Protein AF-A0A968SWP3-F1 (afdb_monomer_lite)

Secondary structure (DSSP, 8-state):
-HHHHHHHHHHHHHHHHHHHHHHHHT-TTS-HHHHHHHHHHHHHHHHHHHHHHHHHTTSS-HHHHHHHHHHHHHHHHHHHHHHHHHHHT--

Structure (mmCIF, N/CA/C/O backbone):
data_AF-A0A968SWP3-F1
#
_entry.id   AF-A0A968SWP3-F1
#
loop_
_atom_site.group_PDB
_atom_site.id
_atom_site.type_symbol
_atom_site.label_atom_id
_atom_site.label_alt_id
_atom_site.label_comp_id
_atom_site.label_asym_id
_atom_site.label_entity_id
_atom_site.label_seq_id
_atom_site.pdbx_PDB_ins_code
_atom_site.Cartn_x
_atom_site.Cartn_y
_atom_site.Cartn_z
_atom_site.occupancy
_atom_site.B_iso_or_equiv
_atom_site.auth_seq_id
_atom_site.auth_comp_id
_atom_site.auth_asym_id
_atom_site.auth_atom_id
_atom_site.pdbx_PDB_model_num
ATOM 1 N N . MET A 1 1 ? 20.938 11.803 -13.374 1.00 62.78 1 MET A N 1
ATOM 2 C CA . MET A 1 1 ? 19.687 12.517 -13.023 1.00 62.78 1 MET A CA 1
ATOM 3 C C . MET A 1 1 ? 18.479 11.587 -13.027 1.00 62.78 1 MET A C 1
ATOM 5 O O . MET A 1 1 ? 17.642 11.720 -12.150 1.00 62.78 1 MET A O 1
ATOM 9 N N . GLU A 1 2 ? 18.428 10.602 -13.923 1.00 64.69 2 GLU A N 1
ATOM 10 C CA . GLU A 1 2 ? 17.349 9.605 -14.006 1.00 64.69 2 GLU A CA 1
ATOM 11 C C . GLU A 1 2 ? 17.096 8.781 -12.734 1.00 64.69 2 GLU A C 1
ATOM 13 O O . GLU A 1 2 ? 15.971 8.747 -12.255 1.00 64.69 2 GLU A O 1
ATOM 18 N N . GLN A 1 3 ? 18.137 8.237 -12.096 1.00 67.12 3 GLN A N 1
ATOM 19 C CA . GLN A 1 3 ? 17.978 7.474 -10.844 1.00 67.12 3 GLN A CA 1
ATOM 20 C C . GLN A 1 3 ? 17.348 8.289 -9.699 1.00 67.12 3 GLN A C 1
ATOM 22 O O . GLN A 1 3 ? 16.648 7.741 -8.852 1.00 67.12 3 GLN A O 1
ATOM 27 N N . LEU A 1 4 ? 17.580 9.607 -9.672 1.00 71.75 4 LEU A N 1
ATOM 28 C CA . LEU A 1 4 ? 17.002 10.499 -8.662 1.00 71.75 4 LEU A CA 1
ATOM 29 C C . LEU A 1 4 ? 15.496 10.693 -8.879 1.00 71.75 4 LEU A C 1
ATOM 31 O O . LEU A 1 4 ? 14.746 10.843 -7.918 1.00 71.75 4 LEU A O 1
ATOM 35 N N . GLN A 1 5 ? 15.068 10.689 -10.141 1.00 75.38 5 GLN A N 1
ATOM 36 C CA . GLN A 1 5 ? 13.669 10.814 -10.530 1.00 75.38 5 GLN A CA 1
ATOM 37 C C . GLN A 1 5 ? 12.893 9.517 -10.264 1.00 75.38 5 GLN A C 1
ATOM 39 O O . GLN A 1 5 ? 11.733 9.554 -9.862 1.00 75.38 5 GLN A O 1
ATOM 44 N N . ASP A 1 6 ? 13.545 8.368 -10.415 1.00 71.00 6 ASP A N 1
ATOM 45 C CA . ASP A 1 6 ? 12.930 7.071 -10.118 1.00 71.00 6 ASP A CA 1
ATOM 46 C C . ASP A 1 6 ? 12.722 6.892 -8.615 1.00 71.00 6 ASP A C 1
ATOM 48 O O . ASP A 1 6 ? 11.643 6.507 -8.161 1.00 71.00 6 ASP A O 1
ATOM 52 N N . LEU A 1 7 ? 13.724 7.283 -7.824 1.00 78.38 7 LEU A N 1
ATOM 53 C CA . LEU A 1 7 ? 13.612 7.295 -6.371 1.00 78.38 7 LEU A CA 1
ATOM 54 C C . LEU A 1 7 ? 12.552 8.294 -5.884 1.00 78.38 7 LEU A C 1
ATOM 56 O O . LEU A 1 7 ? 11.851 8.013 -4.911 1.00 78.38 7 LEU A O 1
ATOM 60 N N . SER A 1 8 ? 12.402 9.444 -6.550 1.00 83.44 8 SER A N 1
ATOM 61 C CA . SER A 1 8 ? 11.413 10.446 -6.147 1.00 83.44 8 SER A CA 1
ATOM 62 C C . SER A 1 8 ? 9.980 9.984 -6.403 1.00 83.44 8 SER A C 1
ATOM 64 O O . SER A 1 8 ? 9.122 10.227 -5.560 1.00 83.44 8 SER A O 1
ATOM 66 N N . MET A 1 9 ? 9.715 9.250 -7.486 1.00 80.69 9 MET A N 1
ATOM 67 C CA . MET A 1 9 ? 8.391 8.677 -7.761 1.00 80.69 9 MET A CA 1
ATOM 68 C C . MET A 1 9 ? 8.004 7.597 -6.745 1.00 80.69 9 MET A C 1
ATOM 70 O O . MET A 1 9 ? 6.878 7.586 -6.245 1.00 80.69 9 MET A O 1
ATOM 74 N N . VAL A 1 10 ? 8.956 6.740 -6.362 1.00 83.88 10 VAL A N 1
ATOM 75 C CA . VAL A 1 10 ? 8.757 5.770 -5.272 1.00 83.88 10 VAL A CA 1
ATOM 76 C C . VAL A 1 10 ? 8.507 6.489 -3.945 1.00 83.88 10 VAL A C 1
ATOM 78 O O . VAL A 1 10 ? 7.597 6.120 -3.203 1.00 83.88 10 VAL A O 1
ATOM 81 N N . ALA A 1 11 ? 9.259 7.553 -3.653 1.00 84.75 11 ALA A N 1
ATOM 82 C CA . ALA A 1 11 ? 9.043 8.356 -2.455 1.00 84.75 11 ALA A CA 1
ATOM 83 C C . ALA A 1 11 ? 7.656 9.017 -2.456 1.00 84.75 11 ALA A C 1
ATOM 85 O O . ALA A 1 11 ? 6.958 8.961 -1.447 1.00 84.75 11 ALA A O 1
ATOM 86 N N . VAL A 1 12 ? 7.215 9.578 -3.586 1.00 88.06 12 VAL A N 1
ATOM 87 C CA . VAL A 1 12 ? 5.873 10.160 -3.745 1.00 88.06 12 VAL A CA 1
ATOM 88 C C . VAL A 1 12 ? 4.792 9.111 -3.511 1.00 88.06 12 VAL A C 1
ATOM 90 O O . VAL A 1 12 ? 3.829 9.397 -2.806 1.00 88.06 12 VAL A O 1
ATOM 93 N N . ALA A 1 13 ? 4.963 7.891 -4.025 1.00 87.50 13 ALA A N 1
ATOM 94 C CA . ALA A 1 13 ? 4.030 6.799 -3.772 1.00 87.50 13 ALA A CA 1
ATOM 95 C C . ALA A 1 13 ? 3.912 6.471 -2.275 1.00 87.50 13 ALA A C 1
ATOM 97 O O . ALA A 1 13 ? 2.807 6.373 -1.742 1.00 87.50 13 ALA A O 1
ATOM 98 N N . ILE A 1 14 ? 5.043 6.367 -1.575 1.00 87.38 14 ILE A N 1
ATOM 99 C CA . ILE A 1 14 ? 5.069 6.067 -0.137 1.00 87.38 14 ILE A CA 1
ATOM 100 C C . ILE A 1 14 ? 4.465 7.217 0.679 1.00 87.38 14 ILE A C 1
ATOM 102 O O . ILE A 1 14 ? 3.633 6.979 1.555 1.00 87.38 14 ILE A O 1
ATOM 106 N N . VAL A 1 15 ? 4.855 8.462 0.394 1.00 91.06 15 VAL A N 1
ATOM 107 C CA . VAL A 1 15 ? 4.349 9.648 1.102 1.00 91.06 15 VAL A CA 1
ATOM 108 C C . VAL A 1 15 ? 2.859 9.848 0.838 1.00 91.06 15 VAL A C 1
ATOM 110 O O . VAL A 1 15 ? 2.104 10.115 1.772 1.00 91.06 15 VAL A O 1
ATOM 113 N N . GLY A 1 16 ? 2.415 9.676 -0.406 1.00 89.44 16 GLY A N 1
ATOM 114 C CA . GLY A 1 16 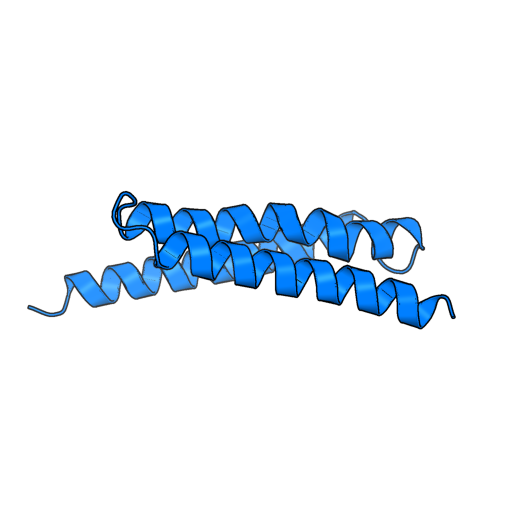? 1.010 9.774 -0.784 1.00 89.44 16 GLY A CA 1
ATOM 115 C C . GLY A 1 16 ? 0.150 8.725 -0.084 1.00 89.44 16 GLY A C 1
ATOM 116 O O . GLY A 1 16 ? -0.911 9.044 0.466 1.00 89.44 16 GLY A O 1
ATOM 117 N N . TRP A 1 17 ? 0.642 7.487 -0.015 1.00 92.44 17 TRP A N 1
ATOM 118 C CA . TRP A 1 17 ? -0.006 6.431 0.753 1.00 92.44 17 TRP A CA 1
ATOM 119 C C . TRP A 1 17 ? -0.081 6.781 2.240 1.00 92.44 17 TRP A C 1
ATOM 121 O O . TRP A 1 17 ? -1.172 6.772 2.808 1.00 92.44 17 TRP A O 1
ATOM 131 N N . ALA A 1 18 ? 1.031 7.182 2.859 1.00 89.12 18 ALA A N 1
ATOM 132 C CA . ALA A 1 18 ? 1.068 7.555 4.272 1.00 89.12 18 ALA A CA 1
ATOM 133 C C . ALA A 1 18 ? 0.107 8.713 4.600 1.00 89.12 18 ALA A C 1
ATOM 135 O O . ALA A 1 18 ? -0.619 8.655 5.592 1.00 89.12 18 ALA A O 1
ATOM 136 N N . ALA A 1 19 ? 0.037 9.733 3.741 1.00 90.25 19 ALA A N 1
ATOM 137 C CA . ALA A 1 19 ? -0.910 10.834 3.889 1.00 90.25 19 ALA A CA 1
ATOM 138 C C . ALA A 1 19 ? -2.369 10.351 3.814 1.00 90.25 19 ALA A C 1
ATOM 140 O O . ALA A 1 19 ? -3.202 10.765 4.621 1.00 90.25 19 ALA A O 1
ATOM 141 N N . THR A 1 20 ? -2.669 9.429 2.893 1.00 89.88 20 THR A N 1
ATOM 142 C CA . THR A 1 20 ? -4.006 8.827 2.757 1.00 89.88 20 THR A CA 1
ATOM 143 C C . THR A 1 20 ? -4.379 8.022 4.004 1.00 89.88 20 THR A C 1
ATOM 145 O O . THR A 1 20 ? -5.501 8.125 4.495 1.00 89.88 20 THR A O 1
ATOM 148 N N . VAL A 1 21 ? -3.429 7.264 4.559 1.00 89.44 21 VAL A N 1
ATOM 149 C CA . VAL A 1 21 ? -3.609 6.500 5.802 1.00 89.44 21 VAL A CA 1
ATOM 150 C C . VAL A 1 21 ? -3.906 7.421 6.982 1.00 89.44 21 VAL A C 1
ATOM 152 O O . VAL A 1 21 ? -4.857 7.175 7.721 1.00 89.44 21 VAL A O 1
ATOM 155 N N . LEU A 1 22 ? -3.139 8.502 7.149 1.00 88.75 22 LEU A N 1
ATOM 156 C CA . LEU A 1 22 ? -3.368 9.476 8.220 1.00 88.75 22 LEU A CA 1
ATOM 157 C C . LEU A 1 22 ? -4.746 10.139 8.097 1.00 88.75 22 LEU A C 1
ATOM 159 O O . LEU A 1 22 ? -5.456 10.270 9.094 1.00 88.75 22 LEU A O 1
ATOM 163 N N . ALA A 1 23 ? -5.151 10.499 6.877 1.00 89.00 23 ALA A N 1
ATOM 164 C 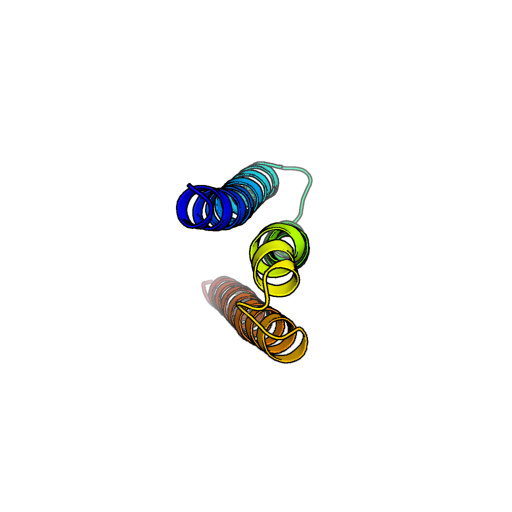CA . ALA A 1 23 ? -6.473 11.060 6.617 1.00 89.00 23 ALA A CA 1
ATOM 165 C C . ALA A 1 23 ? -7.603 10.057 6.916 1.00 89.00 23 ALA A C 1
ATOM 167 O O . ALA A 1 23 ? -8.627 10.440 7.481 1.00 89.00 23 ALA A O 1
ATOM 168 N N . ALA A 1 24 ? -7.418 8.778 6.577 1.00 87.62 24 ALA A N 1
ATOM 169 C CA . ALA A 1 24 ? -8.395 7.727 6.851 1.00 87.62 24 ALA A CA 1
ATOM 170 C C . ALA A 1 24 ? -8.550 7.468 8.358 1.00 87.62 24 ALA A C 1
ATOM 172 O O . ALA A 1 24 ? -9.674 7.429 8.854 1.00 87.62 24 ALA A O 1
ATOM 173 N N . LEU A 1 25 ? -7.439 7.352 9.095 1.00 84.19 25 LEU A N 1
ATOM 174 C CA . LEU A 1 25 ? -7.441 7.118 10.546 1.00 84.19 25 LEU A CA 1
ATOM 175 C C . LEU A 1 25 ? -8.031 8.295 11.338 1.00 84.19 25 LEU A C 1
ATOM 177 O O . LEU A 1 25 ? -8.662 8.093 12.373 1.00 84.19 25 LEU A O 1
ATOM 181 N N . GLY A 1 26 ? -7.845 9.525 10.853 1.00 82.12 26 GLY A N 1
ATOM 182 C CA . GLY A 1 26 ? -8.374 10.734 11.488 1.00 82.12 26 GLY A CA 1
ATOM 183 C C . GLY A 1 26 ? -9.857 11.006 11.222 1.00 82.12 26 GLY A C 1
ATOM 184 O O . GLY A 1 26 ? -10.393 11.976 11.755 1.00 82.12 26 GLY A O 1
ATOM 185 N N . ASN A 1 27 ? -10.532 10.200 10.396 1.00 85.62 27 ASN A N 1
ATOM 186 C CA . ASN A 1 27 ? -11.906 10.474 9.991 1.00 85.62 27 ASN A CA 1
ATOM 187 C C . ASN A 1 27 ? -12.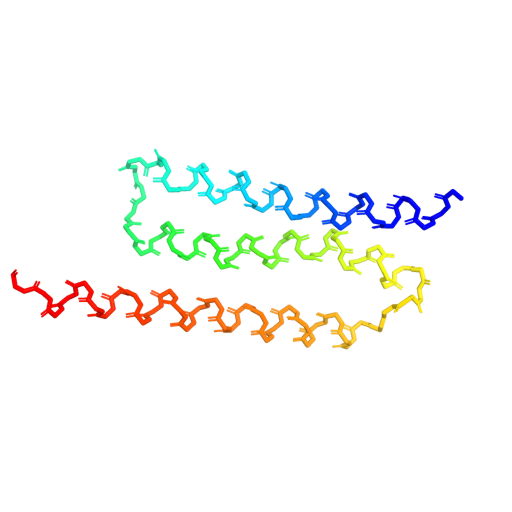923 9.776 10.918 1.00 85.62 27 ASN A C 1
ATOM 189 O O . ASN A 1 27 ? -13.047 8.548 10.875 1.00 85.62 27 ASN A O 1
ATOM 193 N N . PRO A 1 28 ? -13.719 10.538 11.696 1.00 80.94 28 PRO A N 1
ATOM 194 C CA . PRO A 1 28 ? -14.673 9.983 12.657 1.00 80.94 28 PRO A CA 1
ATOM 195 C C . PRO A 1 28 ? -15.905 9.338 12.005 1.00 80.94 28 PRO A C 1
ATOM 197 O O . PRO A 1 28 ? -16.709 8.725 12.700 1.00 80.94 28 PRO A O 1
ATOM 200 N N . ARG A 1 29 ? -16.095 9.493 10.687 1.00 85.12 29 ARG A N 1
ATOM 201 C CA . ARG A 1 29 ? -17.224 8.900 9.952 1.00 85.12 29 ARG A CA 1
ATOM 202 C C . ARG A 1 29 ? -16.964 7.469 9.478 1.00 85.12 29 ARG A C 1
ATOM 204 O O . ARG A 1 29 ? -17.905 6.813 9.044 1.00 85.12 29 ARG A O 1
ATOM 211 N N . LEU A 1 30 ? -15.714 7.010 9.510 1.00 82.56 30 LEU A N 1
ATOM 212 C CA . LEU A 1 30 ? -15.324 5.674 9.062 1.00 82.56 30 LEU A CA 1
ATOM 213 C C . LEU A 1 30 ? -15.284 4.717 10.252 1.00 82.56 30 LEU A C 1
ATOM 215 O O . LEU A 1 30 ? -14.779 5.067 11.318 1.00 82.56 30 LEU A O 1
ATOM 219 N N . THR A 1 31 ? -15.792 3.498 10.070 1.00 85.06 31 THR A N 1
ATOM 220 C CA . THR A 1 31 ? -15.626 2.452 11.086 1.00 85.06 31 THR A CA 1
ATOM 221 C C . THR A 1 31 ? -14.162 2.009 11.156 1.00 85.06 31 THR A C 1
ATOM 223 O O . THR A 1 31 ? -13.432 2.117 10.170 1.00 85.06 31 THR A O 1
ATOM 226 N N . ASP A 1 32 ? -13.728 1.444 12.291 1.00 83.44 32 ASP A N 1
ATOM 227 C CA . ASP A 1 32 ? -12.378 0.866 12.442 1.00 83.44 32 ASP A CA 1
ATOM 228 C C . ASP A 1 32 ? -12.045 -0.106 11.289 1.00 83.44 32 ASP A C 1
ATOM 230 O O . ASP A 1 32 ? -10.904 -0.176 10.832 1.00 83.44 32 ASP A O 1
ATOM 234 N N . THR A 1 33 ? -13.039 -0.859 10.807 1.00 82.56 33 THR A N 1
ATOM 235 C CA . THR A 1 33 ? -12.895 -1.793 9.684 1.00 82.56 33 THR A CA 1
ATOM 236 C C . THR A 1 33 ? -12.724 -1.069 8.351 1.00 82.56 33 THR A C 1
ATOM 238 O O . THR A 1 33 ? -11.855 -1.458 7.571 1.00 82.56 33 THR A O 1
ATOM 241 N N . ASP A 1 34 ? -13.484 -0.002 8.101 1.00 84.56 34 ASP A N 1
ATOM 242 C CA . ASP A 1 34 ? -13.381 0.767 6.857 1.00 84.56 34 ASP A CA 1
ATOM 243 C C . ASP A 1 34 ? -12.060 1.536 6.774 1.00 84.56 34 ASP A C 1
ATOM 245 O O . ASP A 1 34 ? -11.417 1.540 5.726 1.00 84.56 34 ASP A O 1
ATOM 249 N N . GLN A 1 35 ? -11.603 2.127 7.886 1.00 85.88 35 GLN A N 1
ATOM 250 C CA . GLN A 1 35 ? -10.298 2.795 7.956 1.00 85.88 35 GLN A CA 1
ATOM 251 C C . GLN A 1 35 ? -9.172 1.819 7.598 1.00 85.88 35 GLN A C 1
ATOM 253 O O . GLN A 1 35 ? -8.314 2.105 6.766 1.00 85.88 35 GLN A O 1
ATOM 258 N N . ARG A 1 36 ? -9.215 0.622 8.186 1.00 83.88 36 ARG A N 1
ATOM 259 C CA . ARG A 1 36 ? -8.283 -0.480 7.928 1.00 83.88 36 ARG A CA 1
ATOM 260 C C . ARG A 1 36 ? -8.31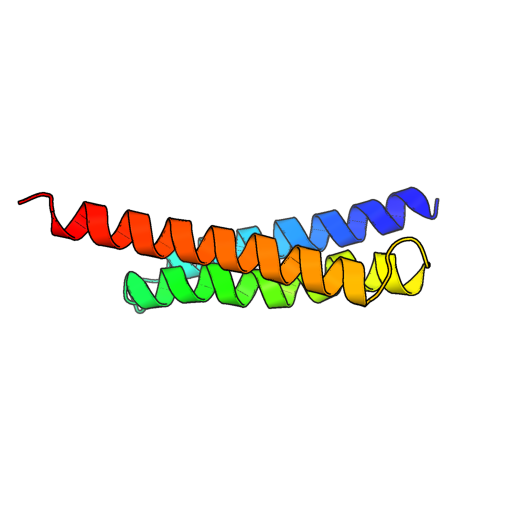4 -0.966 6.479 1.00 83.88 36 ARG A C 1
ATOM 262 O O . ARG A 1 36 ? -7.255 -1.191 5.896 1.00 83.88 36 ARG A O 1
ATOM 269 N N . ALA A 1 37 ? -9.501 -1.114 5.895 1.00 85.25 37 ALA A N 1
ATOM 270 C CA . ALA A 1 37 ? -9.652 -1.466 4.486 1.00 85.25 37 ALA A CA 1
ATOM 271 C C . ALA A 1 37 ? -9.055 -0.376 3.581 1.00 85.25 37 ALA A C 1
ATOM 273 O O . ALA A 1 37 ? -8.322 -0.690 2.645 1.00 85.25 37 ALA A O 1
ATOM 274 N N . MET A 1 38 ? -9.268 0.902 3.914 1.00 88.75 38 MET A N 1
ATOM 275 C CA . MET A 1 38 ? -8.666 2.038 3.212 1.00 88.75 38 MET A CA 1
ATOM 276 C C . MET A 1 38 ? -7.135 1.992 3.208 1.00 88.75 38 MET A C 1
ATOM 278 O O . MET A 1 38 ? -6.533 2.297 2.179 1.00 88.75 38 MET A O 1
ATOM 282 N N . VAL A 1 39 ? -6.490 1.573 4.303 1.00 87.88 39 VAL A N 1
ATOM 283 C CA . VAL A 1 39 ? -5.021 1.425 4.362 1.00 87.88 39 VAL A CA 1
ATOM 284 C C . VAL A 1 39 ? -4.521 0.441 3.302 1.00 87.88 39 VAL A C 1
ATOM 286 O O . VAL A 1 39 ? -3.578 0.747 2.572 1.00 87.88 39 VAL A O 1
ATOM 289 N N . VAL A 1 40 ? -5.175 -0.717 3.184 1.00 88.19 40 VAL A N 1
ATOM 290 C CA . VAL A 1 40 ? -4.782 -1.773 2.239 1.00 88.19 40 VAL A CA 1
ATOM 291 C C . VAL A 1 40 ? -5.150 -1.398 0.801 1.00 88.19 40 VAL A C 1
ATOM 293 O O . VAL A 1 40 ? -4.343 -1.568 -0.107 1.00 88.19 40 VAL A O 1
ATOM 296 N N . CYS A 1 41 ? -6.344 -0.848 0.568 1.00 87.81 41 CYS A N 1
ATOM 297 C CA . CYS A 1 41 ? -6.773 -0.453 -0.774 1.00 87.81 41 CYS A CA 1
ATOM 298 C C . CYS A 1 41 ? -5.935 0.707 -1.324 1.00 87.81 41 CYS A C 1
ATOM 300 O O . CYS A 1 41 ? -5.527 0.677 -2.483 1.00 87.81 41 CYS A O 1
ATOM 302 N N . SER A 1 42 ? -5.636 1.711 -0.496 1.00 91.81 42 SER A N 1
ATOM 303 C CA . SER A 1 42 ? -4.802 2.843 -0.914 1.00 91.81 42 SER A CA 1
ATOM 304 C C . SER A 1 42 ? -3.366 2.418 -1.226 1.00 91.81 42 SER A C 1
ATOM 306 O O . SER A 1 42 ? -2.761 2.993 -2.128 1.00 91.81 42 SER A O 1
ATOM 308 N N . TRP A 1 43 ? -2.834 1.385 -0.558 1.00 90.31 43 TRP A N 1
ATOM 309 C CA . TRP A 1 43 ? -1.509 0.834 -0.865 1.00 90.31 43 TRP A CA 1
ATOM 310 C C . TRP A 1 43 ? -1.400 0.394 -2.327 1.00 90.31 43 TRP A C 1
ATOM 312 O O . TRP A 1 43 ? -0.431 0.733 -3.008 1.00 90.31 43 TRP A O 1
ATOM 322 N N . VAL A 1 44 ? -2.420 -0.304 -2.836 1.00 87.69 44 VAL A N 1
ATOM 323 C CA . VAL A 1 44 ? -2.451 -0.771 -4.230 1.00 87.69 44 VAL A CA 1
ATOM 324 C C . VAL A 1 44 ? -2.461 0.411 -5.198 1.00 87.69 44 VAL A C 1
ATOM 326 O O . VAL A 1 44 ? -1.667 0.435 -6.135 1.00 87.69 44 VAL A O 1
ATOM 329 N N . PHE A 1 45 ? -3.299 1.421 -4.943 1.00 89.25 45 PHE A N 1
ATOM 330 C CA . PHE A 1 45 ? -3.382 2.617 -5.788 1.00 89.25 45 PHE A CA 1
ATOM 331 C C . PHE A 1 45 ? -2.055 3.376 -5.868 1.00 89.25 45 PHE A C 1
ATOM 333 O O . PHE A 1 45 ? -1.620 3.742 -6.958 1.00 89.25 45 PHE A O 1
ATOM 340 N N . TRP A 1 46 ? -1.384 3.587 -4.737 1.00 90.25 46 TRP A N 1
ATOM 341 C CA . TRP A 1 46 ? -0.111 4.308 -4.714 1.00 90.25 46 TRP A CA 1
ATOM 342 C C . TRP A 1 46 ? 1.053 3.487 -5.275 1.00 90.25 46 TRP A C 1
ATOM 344 O O . TRP A 1 46 ? 1.941 4.044 -5.922 1.00 90.25 46 TRP A O 1
ATOM 354 N N . SER A 1 47 ? 1.013 2.162 -5.128 1.00 86.31 47 SER A N 1
ATOM 355 C CA . SER A 1 47 ? 2.008 1.267 -5.723 1.00 86.31 47 SER A CA 1
ATOM 356 C C . SER A 1 47 ? 2.041 1.345 -7.252 1.00 86.31 47 SER A C 1
ATOM 358 O O . SER A 1 47 ? 3.105 1.160 -7.836 1.00 86.31 47 SER A O 1
ATOM 360 N N . ILE A 1 48 ? 0.922 1.679 -7.907 1.00 85.25 48 ILE A N 1
ATOM 361 C CA . ILE A 1 48 ? 0.881 1.893 -9.363 1.00 85.25 48 ILE A CA 1
ATOM 362 C C . ILE A 1 48 ? 1.784 3.063 -9.766 1.00 85.25 48 ILE A C 1
ATOM 364 O O . ILE A 1 48 ? 2.514 2.954 -10.747 1.00 85.25 48 ILE A O 1
ATOM 368 N N . PHE A 1 49 ? 1.785 4.158 -9.004 1.00 81.75 49 PHE A N 1
ATOM 369 C CA . PHE A 1 49 ? 2.622 5.319 -9.311 1.00 81.75 49 PHE A CA 1
ATOM 370 C C . PHE A 1 49 ? 4.108 5.040 -9.072 1.00 81.75 49 PHE A C 1
ATOM 372 O O . PHE A 1 49 ? 4.928 5.395 -9.909 1.00 81.75 49 PHE A O 1
ATOM 379 N N . GLY A 1 50 ? 4.458 4.380 -7.964 1.00 81.62 50 GLY A N 1
ATOM 380 C CA . GLY A 1 50 ? 5.860 4.115 -7.622 1.00 81.62 50 GLY A CA 1
ATOM 381 C C . GLY A 1 50 ? 6.490 2.984 -8.437 1.00 81.62 50 GLY A C 1
ATOM 382 O O . GLY A 1 50 ? 7.622 3.098 -8.896 1.00 81.62 50 GLY A O 1
ATOM 383 N N . LEU A 1 51 ? 5.766 1.879 -8.634 1.00 83.62 51 LEU A N 1
ATOM 384 C CA . LEU A 1 51 ? 6.272 0.723 -9.380 1.00 83.62 51 LEU A CA 1
ATOM 385 C C . LEU A 1 51 ? 6.027 0.856 -10.881 1.00 83.62 51 LEU A C 1
ATOM 387 O O . LEU A 1 51 ? 6.820 0.347 -11.664 1.00 83.62 51 LEU A O 1
ATOM 391 N N . GLY A 1 52 ? 4.979 1.567 -11.303 1.00 82.06 52 GLY A N 1
ATOM 392 C CA . GLY A 1 52 ? 4.709 1.808 -12.720 1.00 82.06 52 GLY A CA 1
ATOM 393 C C . GLY A 1 52 ? 5.848 2.557 -13.409 1.00 82.06 52 GLY A C 1
ATOM 394 O O . GLY A 1 52 ? 6.180 2.241 -14.548 1.00 82.06 52 GLY A O 1
ATOM 395 N N . THR A 1 53 ? 6.517 3.477 -12.710 1.00 83.12 53 THR A N 1
ATOM 396 C CA . THR A 1 53 ? 7.699 4.175 -13.239 1.00 83.12 53 THR A CA 1
ATOM 397 C C . THR A 1 53 ? 8.909 3.253 -13.359 1.00 83.12 53 THR A C 1
ATOM 399 O O . THR A 1 53 ? 9.646 3.337 -14.337 1.00 83.12 53 THR A O 1
ATOM 402 N N . LEU A 1 54 ? 9.086 2.326 -12.411 1.00 82.62 54 LEU A N 1
ATOM 403 C CA . LEU A 1 54 ? 10.138 1.304 -12.465 1.00 82.62 54 LEU A CA 1
ATOM 404 C C . LEU A 1 54 ? 9.906 0.317 -13.618 1.00 82.62 54 LEU A C 1
ATOM 406 O O . LEU A 1 54 ? 10.857 -0.079 -14.288 1.00 82.62 54 LEU A O 1
ATOM 410 N N . VAL A 1 55 ? 8.645 -0.031 -13.888 1.00 85.25 55 VAL A N 1
ATOM 411 C CA . VAL A 1 55 ? 8.259 -0.876 -15.026 1.00 85.25 55 VAL A CA 1
ATOM 412 C C . VAL A 1 55 ? 8.466 -0.155 -16.358 1.00 85.25 55 VAL A C 1
ATOM 414 O O . VAL A 1 55 ? 9.028 -0.738 -17.280 1.00 85.25 55 VAL A O 1
ATOM 417 N N . GLN A 1 56 ? 8.081 1.122 -16.463 1.00 84.94 56 GLN A N 1
ATOM 418 C CA . GLN A 1 56 ? 8.301 1.926 -17.676 1.00 84.94 56 GLN A CA 1
ATOM 419 C C . GLN A 1 56 ? 9.780 2.071 -18.050 1.00 84.94 56 GLN A C 1
ATOM 421 O O . GLN A 1 56 ? 10.092 2.299 -19.214 1.00 84.94 56 GLN A O 1
ATOM 426 N N . ARG A 1 57 ? 10.681 1.950 -17.073 1.00 81.56 57 ARG A N 1
ATOM 427 C CA . ARG A 1 57 ? 12.131 2.051 -17.268 1.00 81.56 57 ARG A CA 1
ATOM 428 C C . ARG A 1 57 ? 12.839 0.706 -17.353 1.00 81.56 57 ARG A C 1
ATOM 430 O O . ARG A 1 57 ? 14.060 0.667 -17.261 1.00 81.56 57 ARG A O 1
ATOM 437 N N . GLU A 1 58 ? 12.080 -0.381 -17.487 1.00 82.44 58 GLU A N 1
ATOM 438 C CA . GLU A 1 58 ? 12.599 -1.751 -17.604 1.00 82.44 58 GLU A CA 1
ATOM 439 C C . GLU A 1 58 ? 13.444 -2.206 -16.393 1.00 82.44 58 GLU A C 1
ATOM 441 O O . GLU A 1 58 ? 14.140 -3.217 -16.445 1.00 82.44 58 GLU A O 1
ATOM 446 N N . LEU A 1 59 ? 13.346 -1.494 -15.262 1.00 82.75 59 LEU A N 1
ATOM 447 C CA . LEU A 1 59 ? 14.019 -1.830 -14.001 1.00 82.75 59 LEU A CA 1
ATOM 448 C C . LEU A 1 59 ? 13.264 -2.917 -13.224 1.00 82.75 59 LEU A C 1
ATOM 450 O O . LEU A 1 59 ? 13.827 -3.556 -12.335 1.00 82.75 59 LEU A O 1
ATOM 454 N N . LEU A 1 60 ? 11.980 -3.108 -13.533 1.00 83.50 60 LEU A N 1
ATOM 455 C CA . LEU A 1 60 ? 11.106 -4.090 -12.906 1.00 83.50 60 LEU A CA 1
ATOM 456 C C . LEU A 1 60 ? 10.142 -4.661 -13.951 1.00 83.50 60 LEU A C 1
ATOM 458 O O . LEU A 1 60 ? 9.598 -3.925 -14.767 1.00 83.50 60 LEU A O 1
ATOM 462 N N . THR A 1 61 ? 9.895 -5.969 -13.931 1.00 90.38 61 THR A N 1
ATOM 463 C CA . THR A 1 61 ? 8.878 -6.570 -14.805 1.00 90.38 61 THR A CA 1
ATOM 464 C C . THR A 1 61 ? 7.474 -6.306 -14.263 1.00 90.38 61 THR A C 1
ATOM 466 O O . THR A 1 61 ? 7.282 -6.146 -13.055 1.00 90.38 61 THR A O 1
ATOM 469 N N . VAL A 1 62 ? 6.472 -6.302 -15.148 1.00 87.44 62 VAL A N 1
ATOM 470 C CA . VAL A 1 62 ? 5.054 -6.184 -14.755 1.00 87.44 62 VAL A CA 1
ATOM 471 C C . VAL A 1 62 ? 4.683 -7.279 -13.752 1.00 87.44 62 VAL A C 1
ATOM 473 O O . VAL A 1 62 ? 4.077 -6.988 -12.722 1.00 87.44 62 VAL A O 1
ATOM 476 N N . ASP A 1 63 ? 5.118 -8.515 -14.005 1.00 88.81 63 ASP A N 1
ATOM 477 C CA . ASP A 1 63 ? 4.872 -9.649 -13.111 1.00 88.81 63 ASP A CA 1
ATOM 478 C C . ASP A 1 63 ? 5.553 -9.469 -11.749 1.00 88.81 63 ASP A C 1
ATOM 480 O O . ASP A 1 63 ? 4.949 -9.741 -10.711 1.00 88.81 63 ASP A O 1
ATOM 484 N N . GLY A 1 64 ? 6.787 -8.952 -11.728 1.00 87.62 64 GLY A N 1
ATOM 485 C CA . GLY A 1 64 ? 7.519 -8.664 -10.494 1.00 87.62 64 GLY A CA 1
ATOM 486 C C . GLY A 1 64 ? 6.846 -7.573 -9.660 1.00 87.62 64 GLY A C 1
ATOM 487 O O . GLY A 1 64 ? 6.703 -7.718 -8.444 1.00 87.62 64 GLY A O 1
ATOM 488 N N . ALA A 1 65 ? 6.363 -6.513 -10.311 1.00 86.75 65 ALA A N 1
ATOM 489 C CA . ALA A 1 65 ? 5.584 -5.463 -9.663 1.00 86.75 65 ALA A CA 1
ATOM 490 C C . ALA A 1 65 ? 4.264 -6.011 -9.102 1.00 86.75 65 ALA A C 1
ATOM 492 O O . ALA A 1 65 ? 3.937 -5.764 -7.941 1.00 86.75 65 ALA A O 1
ATOM 493 N N . ALA A 1 66 ? 3.531 -6.803 -9.890 1.00 87.31 66 ALA A N 1
ATOM 494 C CA . ALA A 1 66 ? 2.274 -7.412 -9.469 1.00 87.31 66 ALA A CA 1
ATOM 495 C C . ALA A 1 66 ? 2.468 -8.354 -8.270 1.00 87.31 66 ALA A C 1
ATOM 497 O O . ALA A 1 66 ? 1.707 -8.282 -7.304 1.00 87.31 66 ALA A O 1
ATOM 498 N N . MET A 1 67 ? 3.520 -9.182 -8.284 1.00 90.31 67 MET A N 1
ATOM 499 C CA . MET A 1 67 ? 3.881 -10.030 -7.145 1.00 90.31 67 MET A CA 1
ATOM 500 C C . MET A 1 67 ? 4.224 -9.204 -5.908 1.00 90.31 67 MET A C 1
ATOM 502 O O . MET A 1 67 ? 3.722 -9.501 -4.826 1.00 90.31 67 MET A O 1
ATOM 506 N N . PHE A 1 68 ? 5.036 -8.153 -6.049 1.00 88.88 68 PHE A N 1
ATOM 507 C CA . PHE A 1 68 ? 5.410 -7.304 -4.921 1.00 88.88 68 PHE A CA 1
ATOM 508 C C . PHE A 1 68 ? 4.183 -6.653 -4.274 1.00 88.88 68 PHE A C 1
ATOM 510 O O . PHE A 1 68 ? 4.006 -6.745 -3.057 1.00 88.88 68 PHE A O 1
ATOM 517 N N . VAL A 1 69 ? 3.296 -6.053 -5.072 1.00 90.19 69 VAL A N 1
ATOM 518 C CA . VAL A 1 69 ? 2.060 -5.427 -4.571 1.00 90.19 69 VAL A CA 1
ATOM 519 C C . VAL A 1 69 ? 1.121 -6.464 -3.965 1.00 90.19 69 VAL A C 1
ATOM 521 O O . VAL A 1 69 ? 0.566 -6.232 -2.893 1.00 90.19 69 VAL A O 1
ATOM 524 N N . GLY A 1 70 ? 0.973 -7.624 -4.607 1.00 87.81 70 GLY A N 1
ATOM 525 C CA . GLY A 1 70 ? 0.130 -8.711 -4.118 1.00 87.81 70 GLY A CA 1
ATOM 526 C C . GLY A 1 70 ? 0.599 -9.253 -2.767 1.00 87.81 70 GLY A C 1
ATOM 527 O O . GLY A 1 70 ? -0.197 -9.349 -1.834 1.00 87.81 70 GLY A O 1
ATOM 528 N N . ILE A 1 71 ? 1.895 -9.550 -2.629 1.00 92.00 71 ILE A N 1
ATOM 529 C CA . ILE A 1 71 ? 2.483 -10.080 -1.390 1.00 92.00 71 ILE A CA 1
ATOM 530 C C . ILE A 1 71 ? 2.414 -9.038 -0.272 1.00 92.00 71 ILE A C 1
ATOM 532 O O . ILE A 1 71 ? 1.955 -9.347 0.827 1.00 92.00 71 ILE A O 1
ATOM 536 N N . THR A 1 72 ? 2.834 -7.797 -0.534 1.00 90.88 72 THR A N 1
ATOM 537 C CA . THR A 1 72 ? 2.820 -6.725 0.479 1.00 90.88 72 THR A CA 1
ATOM 538 C C . THR A 1 72 ? 1.398 -6.357 0.900 1.00 90.88 72 THR A C 1
ATOM 540 O O . THR A 1 72 ? 1.135 -6.200 2.093 1.00 90.88 72 THR A O 1
ATOM 543 N N . GLY A 1 73 ? 0.458 -6.311 -0.048 1.00 88.88 73 GLY A N 1
ATOM 544 C CA . GLY A 1 73 ? -0.962 -6.098 0.217 1.00 88.88 73 GLY A CA 1
ATOM 545 C C . GLY A 1 73 ? -1.581 -7.228 1.041 1.00 88.88 73 GLY A C 1
ATOM 546 O O . GLY A 1 73 ? -2.267 -6.960 2.028 1.00 88.88 73 GLY A O 1
ATOM 547 N N . ALA A 1 74 ? -1.291 -8.489 0.708 1.00 89.62 74 ALA A N 1
ATOM 548 C CA . ALA A 1 74 ? -1.751 -9.644 1.481 1.00 89.62 74 ALA A CA 1
ATOM 549 C C . ALA A 1 74 ? -1.165 -9.656 2.902 1.00 89.62 74 ALA A C 1
ATOM 551 O O . ALA A 1 74 ? -1.873 -9.946 3.872 1.00 89.62 74 ALA A O 1
ATOM 552 N N . LEU A 1 75 ? 0.111 -9.292 3.048 1.00 90.56 75 LEU A N 1
ATOM 553 C CA . LEU A 1 75 ? 0.780 -9.189 4.342 1.00 90.56 75 LEU A CA 1
ATOM 554 C C . LEU A 1 75 ? 0.151 -8.082 5.201 1.00 90.56 75 LEU A C 1
ATOM 556 O O . LEU A 1 75 ? -0.196 -8.329 6.357 1.00 90.56 75 LEU A O 1
ATOM 560 N N . MET A 1 76 ? -0.101 -6.901 4.625 1.00 87.62 76 MET A N 1
ATOM 561 C CA . MET A 1 76 ? -0.834 -5.825 5.299 1.00 87.62 76 MET A CA 1
ATOM 562 C C . MET A 1 76 ? -2.244 -6.251 5.701 1.00 87.62 76 MET A C 1
ATOM 564 O O . MET A 1 76 ? -2.626 -6.061 6.855 1.00 87.62 76 MET A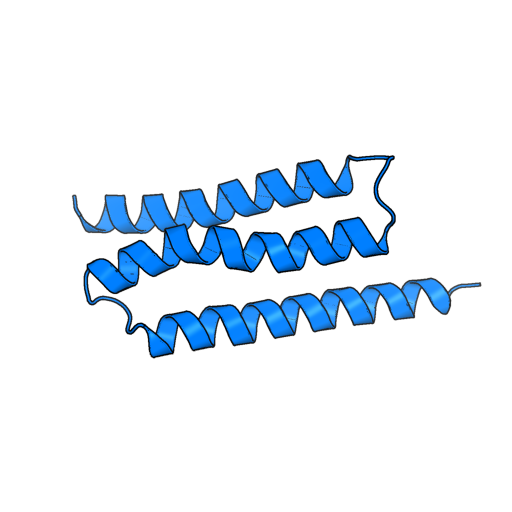 O 1
ATOM 568 N N . ALA A 1 77 ? -3.002 -6.869 4.794 1.00 87.12 77 ALA A N 1
ATOM 569 C CA . ALA A 1 77 ? -4.341 -7.370 5.089 1.00 87.12 77 ALA A CA 1
ATOM 570 C C . ALA A 1 77 ? -4.321 -8.364 6.259 1.00 87.12 77 ALA A C 1
ATOM 572 O O . ALA A 1 77 ? -5.140 -8.272 7.173 1.00 87.12 77 ALA A O 1
ATOM 573 N N . THR A 1 78 ? -3.338 -9.264 6.288 1.00 87.88 78 THR A N 1
ATOM 574 C CA . THR A 1 78 ? -3.170 -10.240 7.370 1.00 87.88 78 THR A CA 1
ATOM 575 C C . THR A 1 78 ? -2.876 -9.555 8.706 1.00 87.88 78 THR A C 1
ATOM 577 O O . THR A 1 78 ? -3.514 -9.880 9.707 1.00 87.88 78 THR A O 1
ATOM 580 N N . ILE A 1 79 ? -1.982 -8.559 8.734 1.00 86.25 79 ILE A N 1
ATOM 581 C CA . ILE A 1 79 ? -1.671 -7.764 9.938 1.00 86.25 79 ILE A CA 1
ATOM 582 C C . ILE A 1 79 ? -2.911 -7.004 10.429 1.00 86.25 79 ILE A C 1
ATOM 584 O O . ILE A 1 79 ? -3.223 -6.973 11.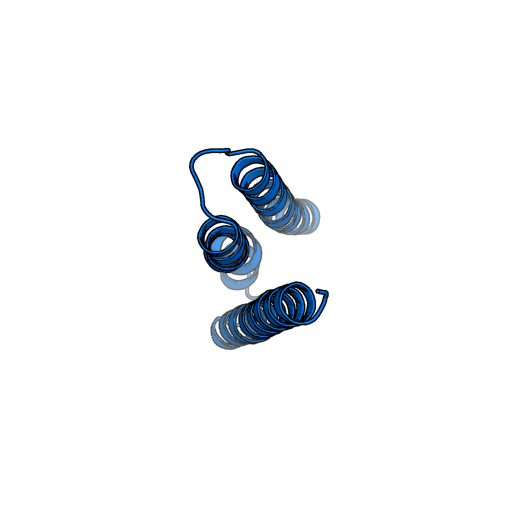625 1.00 86.25 79 ILE A O 1
ATOM 588 N N . VAL A 1 80 ? -3.655 -6.407 9.504 1.00 84.38 80 VAL A N 1
ATOM 589 C CA . VAL A 1 80 ? -4.883 -5.663 9.781 1.00 84.38 80 VAL A CA 1
ATOM 590 C C . VAL A 1 80 ? -5.969 -6.571 10.370 1.00 84.38 80 VAL A C 1
ATOM 592 O O . VAL A 1 80 ? -6.615 -6.203 11.354 1.00 84.38 80 VAL A O 1
ATOM 595 N N . ILE A 1 81 ? -6.150 -7.774 9.822 1.00 83.50 81 ILE A N 1
ATOM 596 C CA . ILE A 1 81 ? -7.107 -8.766 10.331 1.00 83.50 81 ILE A CA 1
ATOM 597 C C . ILE A 1 81 ? -6.651 -9.307 11.693 1.00 83.50 81 ILE A C 1
ATOM 599 O O . ILE A 1 81 ? -7.460 -9.406 12.619 1.00 83.50 81 ILE A O 1
ATOM 603 N N . ALA A 1 82 ? -5.364 -9.626 11.850 1.00 82.62 82 ALA A N 1
ATOM 604 C CA . ALA A 1 82 ? -4.805 -10.119 13.106 1.00 82.62 82 ALA A CA 1
ATOM 605 C C . ALA A 1 82 ? -4.980 -9.096 14.239 1.00 82.62 82 ALA A C 1
ATOM 607 O O . ALA A 1 82 ? -5.476 -9.434 15.314 1.00 82.62 82 ALA A O 1
ATOM 608 N N . SER A 1 83 ? -4.674 -7.823 13.980 1.00 77.75 83 SER A N 1
ATOM 609 C CA . SER A 1 83 ? -4.857 -6.746 14.960 1.00 77.75 83 SER A CA 1
ATOM 610 C C . SER A 1 83 ? -6.330 -6.480 15.300 1.00 77.75 83 SER A C 1
ATOM 612 O O . SER A 1 83 ? -6.627 -6.043 16.411 1.00 77.75 83 SER A O 1
ATOM 614 N N . ALA A 1 84 ? -7.270 -6.765 14.391 1.00 72.31 84 ALA A N 1
ATOM 615 C CA . ALA A 1 84 ? -8.703 -6.678 14.683 1.00 72.31 84 ALA A CA 1
ATOM 616 C C . ALA A 1 84 ? -9.151 -7.812 15.620 1.00 72.31 84 ALA A C 1
ATOM 618 O O . ALA A 1 84 ? -9.902 -7.577 16.568 1.00 72.31 84 ALA A O 1
ATOM 619 N N . ARG A 1 85 ? -8.644 -9.035 15.403 1.00 66.56 85 ARG A N 1
ATOM 620 C CA . ARG A 1 85 ? -8.932 -10.192 16.267 1.00 66.56 85 ARG A CA 1
ATOM 621 C C . ARG A 1 85 ? -8.418 -9.992 17.695 1.00 66.56 85 ARG A C 1
ATOM 623 O O . ARG A 1 85 ? -9.156 -10.286 18.628 1.00 66.56 85 ARG A O 1
ATOM 630 N N . VAL A 1 86 ? -7.223 -9.417 17.865 1.00 60.09 86 VAL A N 1
ATOM 631 C CA . VAL A 1 86 ? -6.637 -9.116 19.191 1.00 60.09 86 VAL A CA 1
ATOM 632 C C . VAL A 1 86 ? -7.501 -8.143 20.002 1.00 60.09 86 VAL A C 1
ATOM 634 O O . VAL A 1 86 ? -7.607 -8.276 21.221 1.00 60.09 86 VAL A O 1
ATOM 637 N N . ARG A 1 87 ? -8.157 -7.177 19.342 1.00 56.19 87 ARG A N 1
ATOM 638 C CA . ARG A 1 87 ? -9.033 -6.207 20.018 1.00 56.19 87 ARG A CA 1
ATOM 639 C C . ARG A 1 87 ? -10.322 -6.844 20.539 1.00 56.19 87 ARG A C 1
ATOM 641 O O . ARG A 1 87 ? -10.814 -6.431 21.576 1.00 56.19 87 ARG A O 1
ATOM 648 N N . ARG A 1 88 ? -10.835 -7.871 19.852 1.00 55.47 88 ARG A N 1
ATOM 649 C CA . ARG A 1 88 ? -12.059 -8.590 20.245 1.00 55.47 88 ARG A CA 1
ATOM 650 C C . ARG A 1 88 ? -11.848 -9.541 21.430 1.00 55.47 88 ARG A C 1
ATOM 652 O O . ARG A 1 88 ? -12.818 -9.937 22.061 1.00 55.47 88 ARG A O 1
ATOM 659 N N . THR A 1 89 ? -10.602 -9.923 21.715 1.00 52.78 89 THR A N 1
ATOM 660 C CA . THR A 1 89 ? -10.243 -10.852 22.801 1.00 52.78 89 THR A CA 1
ATOM 661 C C . THR A 1 89 ? -9.806 -10.167 24.096 1.00 52.78 89 THR A C 1
ATOM 663 O O . THR A 1 89 ? -9.562 -10.864 25.077 1.00 52.78 89 THR A O 1
ATOM 666 N N . ARG A 1 90 ? -9.672 -8.833 24.125 1.00 42.94 90 ARG A N 1
ATOM 667 C CA . ARG A 1 90 ? -9.491 -8.098 25.385 1.00 42.94 90 ARG A CA 1
ATOM 668 C C . ARG A 1 90 ? -10.877 -7.711 25.926 1.00 42.94 90 ARG A C 1
ATOM 670 O O . ARG A 1 90 ? -11.549 -6.949 25.231 1.00 42.94 90 ARG A O 1
ATOM 677 N N . PRO A 1 91 ? -11.311 -8.282 27.068 1.00 47.00 91 PRO A N 1
ATOM 678 C CA . PRO A 1 91 ? -12.571 -7.929 27.719 1.00 47.00 91 PRO A CA 1
ATOM 679 C C . PRO A 1 91 ? -12.560 -6.495 28.258 1.00 47.00 91 PRO A C 1
ATOM 681 O O . PRO A 1 91 ? -11.451 -5.964 28.513 1.00 47.00 91 PRO A O 1
#

Foldseek 3Di:
DVVVVLVVQLVCLVVVLVVQLVVLVPDPVDDLVRSLVSSLVSNLVSLCRNVVSCCVVVVAPPVRSVVVSVVVSVVSVVVSVVVVVVVVPPD

Sequence (91 aa):
MEQLQDLSMVAVAIVGWAATVLAALGNPRLTDTDQRAMVVCSWVFWSIFGLGTLVQRELLTVDGAAMFVGITGALMATIVIASARVRRTRP

pLDDT: mean 82.55, std 10.05, range [42.94, 92.44]

Radius of gyration: 15.51 Å; chains: 1; bounding box: 37×23×45 Å